Protein AF-A0A948VUK2-F1 (afdb_monomer)

pLDDT: mean 94.3, std 4.38, range [78.25, 98.56]

Foldseek 3Di:
DKDKFKDQPVCQVVLLVLLLVLCVVLPHPSVQWDWDWAQDPPRRMIIIMIDDDDDPVDPVRVVSVVVSNLVSLLRVVVVPTHHPQQFDSRLCSVCVVVVVVLVVVVVVCCVVPVPCPPDPRGRSD

Structure (mmCIF, N/CA/C/O backbone):
data_AF-A0A948VUK2-F1
#
_entry.id   AF-A0A948VUK2-F1
#
loop_
_atom_site.group_PDB
_atom_site.id
_atom_site.type_symbol
_atom_site.label_atom_id
_atom_site.label_alt_id
_atom_site.label_comp_id
_atom_site.label_asym_id
_atom_site.label_entity_id
_atom_site.label_seq_id
_atom_site.pdbx_PDB_ins_code
_atom_site.Cartn_x
_atom_site.Cartn_y
_atom_site.Cartn_z
_atom_site.occupancy
_atom_site.B_iso_or_equiv
_atom_site.auth_seq_id
_atom_site.auth_comp_id
_atom_site.auth_asym_id
_atom_site.auth_atom_id
_atom_site.pdbx_PDB_model_num
ATOM 1 N N . GLN A 1 1 ? 3.810 -1.980 10.566 1.00 91.31 1 GLN A N 1
ATOM 2 C CA . GLN A 1 1 ? 3.833 -2.339 9.131 1.00 91.31 1 GLN A CA 1
ATOM 3 C C . GLN A 1 1 ? 3.406 -1.118 8.343 1.00 91.31 1 GLN A C 1
ATOM 5 O O . GLN A 1 1 ? 2.345 -0.581 8.641 1.00 91.31 1 GLN A O 1
ATOM 10 N N . ASN A 1 2 ? 4.201 -0.707 7.353 1.00 94.44 2 ASN A N 1
ATOM 11 C CA . ASN A 1 2 ? 3.986 0.550 6.635 1.00 94.44 2 ASN A CA 1
ATOM 12 C C . ASN A 1 2 ? 3.709 0.271 5.157 1.00 94.44 2 ASN A C 1
ATOM 14 O O . ASN A 1 2 ? 4.433 -0.496 4.514 1.00 94.44 2 ASN A O 1
ATOM 18 N N . LEU A 1 3 ? 2.664 0.892 4.621 1.00 96.31 3 LEU A N 1
ATOM 19 C CA . LEU A 1 3 ? 2.265 0.820 3.223 1.00 96.31 3 LEU A CA 1
ATOM 20 C C . LEU A 1 3 ? 2.367 2.214 2.619 1.00 96.31 3 LEU A C 1
ATOM 22 O O . LEU A 1 3 ? 1.568 3.087 2.942 1.00 96.31 3 LEU A O 1
ATOM 26 N N . PHE A 1 4 ? 3.338 2.411 1.733 1.00 96.12 4 PHE A N 1
ATOM 27 C CA . PHE A 1 4 ? 3.591 3.707 1.122 1.00 96.12 4 PHE A CA 1
ATOM 28 C C . PHE A 1 4 ? 3.588 3.632 -0.402 1.00 96.12 4 PHE A C 1
ATOM 30 O O . PHE A 1 4 ? 3.927 2.614 -1.008 1.00 96.12 4 PHE A O 1
ATOM 37 N N . PHE A 1 5 ? 3.208 4.741 -1.019 1.00 97.50 5 PHE A N 1
ATOM 38 C CA . PHE A 1 5 ? 3.081 4.898 -2.462 1.00 97.50 5 PHE A CA 1
ATOM 39 C C . PHE A 1 5 ? 3.143 6.385 -2.820 1.00 97.50 5 PHE A C 1
ATOM 41 O O . PHE A 1 5 ? 3.093 7.259 -1.953 1.00 97.50 5 PHE A O 1
ATOM 48 N N . ILE A 1 6 ? 3.271 6.681 -4.108 1.00 97.75 6 ILE A N 1
ATOM 49 C CA . ILE A 1 6 ? 3.172 8.043 -4.627 1.00 97.75 6 ILE A CA 1
ATOM 50 C C . ILE A 1 6 ? 1.765 8.269 -5.18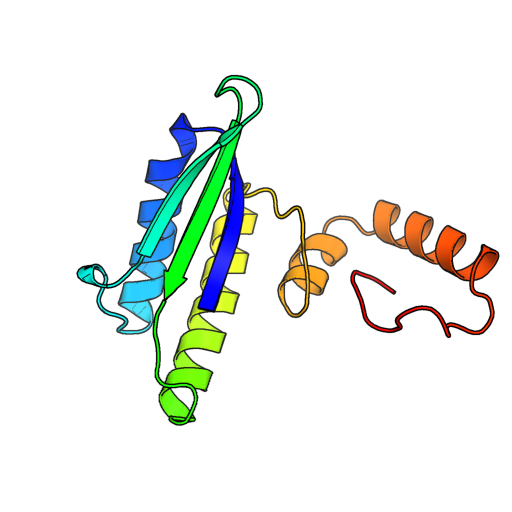0 1.00 97.75 6 ILE A C 1
ATOM 52 O O . ILE A 1 6 ? 1.165 7.385 -5.794 1.00 97.75 6 ILE A O 1
ATOM 56 N N . THR A 1 7 ? 1.238 9.469 -4.962 1.00 97.69 7 THR A N 1
ATOM 57 C CA . THR A 1 7 ? -0.034 9.930 -5.522 1.00 97.69 7 THR A CA 1
ATOM 58 C C . THR A 1 7 ? -0.044 11.452 -5.682 1.00 97.69 7 THR A C 1
ATOM 60 O O . THR A 1 7 ? 0.861 12.137 -5.216 1.00 97.69 7 THR A O 1
ATOM 63 N N . MET A 1 8 ? -1.074 11.999 -6.324 1.00 97.12 8 MET A N 1
ATOM 64 C CA . MET A 1 8 ? -1.381 13.430 -6.278 1.00 97.12 8 MET A CA 1
ATOM 65 C C . MET A 1 8 ? -2.045 13.794 -4.930 1.00 97.12 8 MET A C 1
ATOM 67 O O . MET A 1 8 ? -2.837 12.977 -4.433 1.00 97.12 8 MET A O 1
ATOM 71 N N . PRO A 1 9 ? -1.728 14.957 -4.319 1.00 96.12 9 PRO A N 1
ATOM 72 C CA . PRO A 1 9 ? -2.219 15.334 -2.987 1.00 96.12 9 PRO A CA 1
ATOM 73 C C . PRO A 1 9 ? -3.744 15.289 -2.834 1.00 96.12 9 PRO A C 1
ATOM 75 O O . PRO A 1 9 ? -4.255 14.808 -1.826 1.00 96.12 9 PRO A O 1
ATOM 78 N N . GLU A 1 10 ? -4.487 15.708 -3.855 1.00 96.62 10 GLU A N 1
ATOM 79 C CA . GLU A 1 10 ? -5.950 15.747 -3.866 1.00 96.62 10 GLU A CA 1
ATOM 80 C C . GLU A 1 10 ? -6.604 14.361 -3.769 1.00 96.62 10 GLU A C 1
ATOM 82 O O . GLU A 1 10 ? -7.760 14.245 -3.368 1.00 96.62 10 GLU A O 1
ATOM 87 N N . LYS A 1 11 ? -5.869 13.289 -4.095 1.00 97.75 11 LYS A N 1
ATOM 88 C CA . LYS A 1 11 ? -6.374 11.913 -3.996 1.00 97.75 11 LYS A CA 1
ATOM 89 C C . LYS A 1 11 ? -6.187 11.298 -2.609 1.00 97.75 11 LYS A C 1
ATOM 91 O O . LYS A 1 11 ? -6.804 10.273 -2.322 1.00 97.75 11 LYS A O 1
ATOM 96 N N . VAL A 1 12 ? -5.356 11.894 -1.748 1.00 97.75 12 VAL A N 1
ATOM 97 C CA . VAL A 1 12 ? -5.028 11.348 -0.418 1.00 97.75 12 VAL A CA 1
ATOM 98 C C . VAL A 1 12 ? -6.274 11.046 0.428 1.00 97.75 12 VAL A C 1
ATOM 100 O O . VAL A 1 12 ? -6.329 9.944 0.977 1.00 97.75 12 VAL A O 1
ATOM 103 N N . PRO A 1 13 ? -7.308 11.913 0.500 1.00 97.94 13 PRO A N 1
ATOM 104 C CA . PRO A 1 13 ? -8.515 11.603 1.271 1.00 97.94 13 PRO A CA 1
ATOM 105 C C . PRO A 1 13 ? -9.220 10.316 0.815 1.00 97.94 13 PRO A C 1
ATOM 107 O O . PRO A 1 13 ? -9.699 9.545 1.646 1.00 97.94 13 PRO A O 1
ATOM 110 N N . GLY A 1 14 ? -9.234 10.041 -0.495 1.00 98.38 14 GLY A N 1
ATOM 111 C CA . GLY A 1 14 ? -9.825 8.823 -1.057 1.00 98.38 14 GLY A CA 1
ATOM 112 C C . GLY A 1 14 ? -9.050 7.555 -0.686 1.00 98.38 14 GLY A C 1
ATOM 113 O O . GLY A 1 14 ? -9.657 6.527 -0.368 1.00 98.38 14 GLY A O 1
ATOM 114 N N . PHE A 1 15 ? -7.718 7.635 -0.660 1.00 98.44 15 PHE A N 1
ATOM 115 C CA . PHE A 1 15 ? -6.875 6.534 -0.191 1.00 98.44 15 PHE A CA 1
ATOM 116 C C . PHE A 1 15 ? -7.007 6.315 1.316 1.00 98.44 15 PHE A C 1
ATOM 118 O O . PHE A 1 15 ? -7.097 5.170 1.751 1.00 98.44 15 PHE A O 1
ATOM 125 N N . HIS A 1 16 ? -7.080 7.392 2.106 1.00 98.19 16 HIS A N 1
ATOM 126 C CA . HIS A 1 16 ? -7.286 7.304 3.550 1.00 98.19 16 HIS A CA 1
ATOM 127 C C . HIS A 1 16 ? -8.609 6.605 3.874 1.00 98.19 16 HIS A C 1
ATOM 129 O O . HIS A 1 16 ? -8.614 5.652 4.645 1.00 98.19 16 HIS A O 1
ATOM 135 N N . ALA A 1 17 ? -9.713 7.004 3.232 1.00 98.31 17 ALA A N 1
ATOM 136 C CA . ALA A 1 17 ? -11.011 6.353 3.414 1.00 98.31 17 ALA A CA 1
ATOM 137 C C . ALA A 1 17 ? -10.972 4.855 3.062 1.00 98.31 17 ALA A C 1
ATOM 139 O O . ALA A 1 17 ? -11.505 4.026 3.795 1.00 98.31 17 ALA A O 1
ATOM 140 N N . THR A 1 18 ? -10.299 4.496 1.967 1.00 98.56 18 THR A N 1
ATOM 141 C CA . THR A 1 18 ? -10.144 3.091 1.558 1.00 98.56 18 THR A CA 1
ATOM 142 C C . THR A 1 18 ? -9.320 2.304 2.578 1.00 98.56 18 THR A C 1
ATOM 144 O O . THR A 1 18 ? -9.698 1.201 2.968 1.00 98.56 18 THR A O 1
ATOM 147 N N . PHE A 1 19 ? -8.205 2.867 3.050 1.00 98.38 19 PHE A N 1
ATOM 148 C CA . PHE A 1 19 ? -7.344 2.201 4.022 1.00 98.38 19 PHE A CA 1
ATOM 149 C C . PHE A 1 19 ? -8.055 2.000 5.364 1.00 98.38 19 PHE A C 1
ATOM 151 O O . PHE A 1 19 ? -7.990 0.910 5.927 1.00 98.38 19 PHE A O 1
ATOM 158 N N . THR A 1 20 ? -8.771 3.009 5.866 1.00 97.88 20 THR A N 1
ATOM 159 C CA . THR A 1 20 ? -9.489 2.909 7.144 1.00 97.88 20 THR A CA 1
ATOM 160 C C . THR A 1 20 ? -10.671 1.945 7.080 1.00 97.88 20 THR A C 1
ATOM 162 O O . THR A 1 20 ? -10.911 1.232 8.052 1.00 97.88 20 THR A O 1
ATOM 165 N N . GLN A 1 21 ? -11.358 1.833 5.938 1.00 98.25 21 GLN A N 1
ATOM 166 C CA . GLN A 1 21 ? -12.367 0.789 5.715 1.00 98.25 21 GLN A CA 1
ATOM 167 C C . GLN A 1 21 ? -11.764 -0.616 5.804 1.00 98.25 21 GLN A C 1
ATOM 169 O O . GLN A 1 21 ? -12.316 -1.485 6.482 1.00 98.25 21 GLN A O 1
ATOM 174 N N . VAL A 1 22 ? -10.610 -0.838 5.165 1.00 98.38 22 VAL A N 1
ATOM 175 C CA . VAL A 1 22 ? -9.896 -2.117 5.276 1.00 98.38 22 VAL A CA 1
ATOM 176 C C . VAL A 1 22 ? -9.445 -2.342 6.720 1.00 98.38 22 VAL A C 1
ATOM 178 O O . VAL A 1 22 ? -9.690 -3.411 7.267 1.00 98.38 22 VAL A O 1
ATOM 181 N N . ALA A 1 23 ? -8.870 -1.342 7.389 1.00 97.88 23 ALA A N 1
ATOM 182 C CA . ALA A 1 23 ? -8.468 -1.454 8.790 1.00 97.88 23 ALA A CA 1
ATOM 183 C C . ALA A 1 23 ? -9.640 -1.866 9.701 1.00 97.88 23 ALA A C 1
ATOM 185 O O . ALA A 1 23 ? -9.518 -2.829 10.461 1.00 97.88 23 ALA A O 1
ATOM 186 N N . ALA A 1 24 ? -10.800 -1.221 9.550 1.00 97.62 24 ALA A N 1
ATOM 187 C CA . ALA A 1 24 ? -12.011 -1.540 10.301 1.00 97.62 24 ALA A CA 1
ATOM 188 C C . ALA A 1 24 ? -12.516 -2.967 10.029 1.00 97.62 24 ALA A C 1
ATOM 190 O O . ALA A 1 24 ? -12.883 -3.670 10.969 1.00 97.62 24 ALA A O 1
ATOM 191 N N . LYS A 1 25 ? -12.473 -3.438 8.773 1.00 98.00 25 LYS A N 1
ATOM 192 C CA . LYS A 1 25 ? -12.842 -4.818 8.400 1.00 98.00 25 LYS A CA 1
ATOM 193 C C . LYS A 1 25 ? -12.000 -5.861 9.134 1.00 98.00 25 LYS A C 1
ATOM 195 O O . LYS A 1 25 ? -12.511 -6.908 9.521 1.00 98.00 25 LYS A O 1
ATOM 200 N N . TYR A 1 26 ? -10.718 -5.576 9.333 1.00 97.38 26 TYR A N 1
ATOM 201 C CA . TYR A 1 26 ? -9.834 -6.442 10.105 1.00 97.38 26 TYR A CA 1
ATOM 202 C C . TYR A 1 26 ? -9.933 -6.181 11.610 1.00 97.38 26 TYR A C 1
ATOM 204 O O . TYR A 1 26 ? -9.232 -6.839 12.361 1.00 97.38 26 TYR A O 1
ATOM 212 N N . GLY A 1 27 ? -10.769 -5.259 12.092 1.00 96.25 27 GLY A N 1
ATOM 213 C CA . GLY A 1 27 ? -10.849 -4.910 13.511 1.00 96.25 27 GLY A CA 1
ATOM 214 C C . GLY A 1 27 ? -9.561 -4.266 14.031 1.00 96.25 27 GLY A C 1
ATOM 215 O O . GLY A 1 27 ? -9.151 -4.544 15.158 1.00 96.25 27 GLY A O 1
ATOM 216 N N . TYR A 1 28 ? -8.861 -3.502 13.189 1.00 97.06 28 TYR A N 1
ATOM 217 C CA . TYR A 1 28 ? -7.784 -2.610 13.611 1.00 97.06 28 TYR A CA 1
ATOM 218 C C . TYR A 1 28 ? -8.385 -1.238 13.96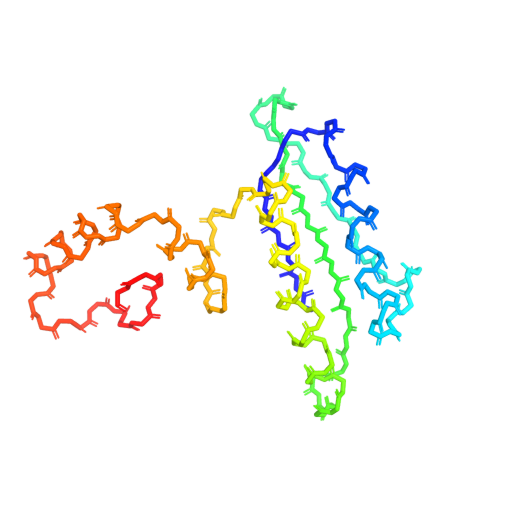4 1.00 97.06 28 TYR A C 1
ATOM 220 O O . TYR A 1 28 ? -9.174 -0.719 13.164 1.00 97.06 28 TYR A O 1
ATOM 228 N N . PRO A 1 29 ? -8.064 -0.641 15.127 1.00 96.38 29 PRO A N 1
ATOM 229 C CA . PRO A 1 29 ? -8.623 0.648 15.520 1.00 96.38 29 PRO A CA 1
ATOM 230 C C . PRO A 1 29 ? -8.261 1.740 14.510 1.00 96.38 29 PRO A C 1
ATOM 232 O O . PRO A 1 29 ? -7.094 2.063 14.308 1.00 96.38 29 PRO A O 1
ATOM 235 N N . VAL A 1 30 ? -9.268 2.349 13.879 1.00 95.56 30 VAL A N 1
ATOM 236 C CA . VAL A 1 30 ? -9.047 3.393 12.860 1.00 95.56 30 VAL A CA 1
ATOM 237 C C . VAL A 1 30 ? -8.293 4.598 13.435 1.00 95.56 30 VAL A C 1
ATOM 239 O O . VAL A 1 30 ? -7.486 5.197 12.734 1.00 95.56 30 VAL A O 1
ATOM 242 N N . ALA A 1 31 ? -8.507 4.914 14.715 1.00 95.94 31 ALA A N 1
ATOM 243 C CA . ALA A 1 31 ? -7.811 5.994 15.415 1.00 95.94 31 ALA A CA 1
ATOM 244 C C . ALA A 1 31 ? -6.299 5.745 15.597 1.00 95.94 31 ALA A C 1
ATOM 246 O O . ALA A 1 31 ? -5.557 6.694 15.827 1.00 95.94 31 ALA A O 1
ATOM 247 N N . GLU A 1 32 ? -5.843 4.495 15.480 1.00 96.06 32 GLU A N 1
ATOM 248 C CA . GLU A 1 32 ? -4.426 4.122 15.584 1.00 96.06 32 GLU A CA 1
ATOM 249 C C . GLU A 1 32 ? -3.731 4.027 14.221 1.00 96.06 32 GLU A C 1
ATOM 251 O O . GLU A 1 32 ? -2.521 3.803 14.150 1.00 96.06 32 GLU A O 1
ATOM 256 N N . VAL A 1 33 ? -4.470 4.200 13.119 1.00 97.31 33 VAL A N 1
ATOM 257 C CA . VAL A 1 33 ? -3.875 4.229 11.783 1.00 97.31 33 VAL A CA 1
ATOM 258 C C . VAL A 1 33 ? -2.997 5.471 11.660 1.00 97.31 33 VAL A C 1
ATOM 260 O O . VAL A 1 33 ? -3.483 6.600 11.606 1.00 97.31 33 VAL A O 1
ATOM 263 N N . GLY A 1 34 ? -1.687 5.256 11.559 1.00 97.19 34 GLY A N 1
ATOM 264 C CA . GLY A 1 34 ? -0.748 6.314 11.217 1.00 97.19 34 GLY A CA 1
ATOM 265 C C . GLY A 1 34 ? -0.953 6.749 9.769 1.00 97.19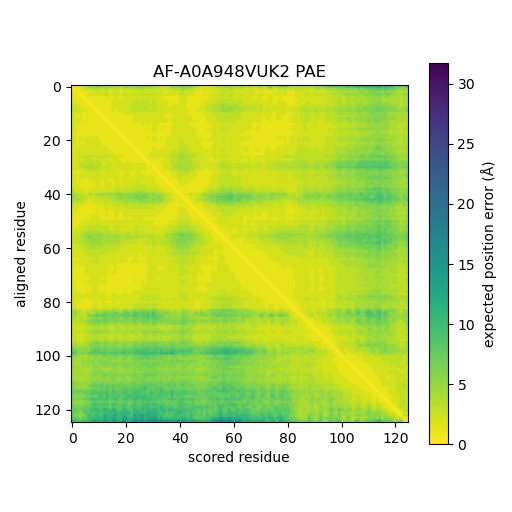 34 GLY A C 1
ATOM 266 O O . GLY A 1 34 ? -1.089 5.907 8.882 1.00 97.19 34 GLY A O 1
ATOM 267 N N . CYS A 1 35 ? -0.946 8.057 9.523 1.00 97.00 35 CYS A N 1
ATOM 268 C CA . CYS A 1 35 ? -1.006 8.640 8.187 1.00 97.00 35 CYS A CA 1
ATOM 269 C C . CYS A 1 35 ? 0.105 9.680 8.047 1.00 97.00 35 CYS A C 1
ATOM 271 O O . CYS A 1 35 ? 0.177 10.631 8.825 1.00 97.00 35 CYS A O 1
ATOM 273 N N . TYR A 1 36 ? 0.966 9.499 7.052 1.00 97.56 36 TYR A N 1
ATOM 274 C CA . TYR A 1 36 ? 2.030 10.433 6.717 1.00 97.56 36 TYR A CA 1
ATOM 275 C C . TYR A 1 36 ? 1.921 10.852 5.252 1.00 97.56 36 TYR A C 1
ATOM 277 O O . TYR A 1 36 ? 1.761 10.022 4.355 1.00 97.56 36 TYR A O 1
ATOM 285 N N . VAL A 1 37 ? 1.999 12.160 5.009 1.00 97.62 37 VAL A N 1
ATOM 286 C CA . VAL A 1 37 ? 1.901 12.755 3.674 1.00 97.62 37 VAL A CA 1
ATOM 287 C C . VAL A 1 37 ? 3.056 13.724 3.495 1.00 97.62 37 VAL A C 1
ATOM 289 O O . VAL A 1 37 ? 3.132 14.749 4.168 1.00 97.62 37 VAL A O 1
ATOM 292 N N . GLN A 1 38 ? 3.948 13.406 2.564 1.00 97.50 38 GLN A N 1
ATOM 293 C CA . GLN A 1 38 ? 5.104 14.228 2.237 1.00 97.50 38 GLN A CA 1
ATOM 294 C C . GLN A 1 38 ? 4.972 14.762 0.811 1.00 97.50 38 GLN A C 1
ATOM 296 O O . GLN A 1 38 ? 5.072 13.979 -0.137 1.00 97.50 38 GLN A O 1
ATOM 301 N N . PRO A 1 39 ? 4.769 16.075 0.619 1.00 97.12 39 PRO A N 1
ATOM 302 C CA . PRO A 1 39 ? 4.830 16.682 -0.702 1.00 97.12 39 PRO A CA 1
ATOM 303 C C . PRO A 1 39 ? 6.202 16.462 -1.351 1.00 97.12 39 PRO A C 1
ATOM 305 O O . PRO A 1 39 ? 7.240 16.615 -0.709 1.00 97.12 39 PRO A O 1
ATOM 308 N N . ILE A 1 40 ? 6.201 16.130 -2.638 1.00 96.44 40 ILE A N 1
ATOM 309 C CA . ILE A 1 40 ? 7.393 15.996 -3.485 1.00 96.44 40 ILE A CA 1
ATOM 310 C C . ILE A 1 40 ? 7.163 16.772 -4.786 1.00 96.44 40 ILE A C 1
ATOM 312 O O . ILE A 1 40 ? 6.040 17.191 -5.067 1.00 96.44 40 ILE A O 1
ATOM 316 N N . GLU A 1 41 ? 8.208 16.988 -5.587 1.00 92.88 41 GLU A N 1
ATOM 317 C CA . GLU A 1 41 ? 8.075 17.612 -6.917 1.00 92.88 41 GLU A CA 1
ATOM 318 C C . GLU A 1 41 ? 7.281 18.933 -6.898 1.00 92.88 41 GLU A C 1
ATOM 320 O O . GLU A 1 41 ? 6.340 19.129 -7.671 1.00 92.88 41 GLU A O 1
ATOM 325 N N . ARG A 1 42 ? 7.618 19.837 -5.964 1.00 94.69 42 ARG A N 1
ATOM 326 C CA . ARG A 1 42 ? 6.903 21.115 -5.755 1.00 94.69 42 ARG A CA 1
ATOM 327 C C . ARG A 1 42 ? 5.393 20.919 -5.528 1.00 94.69 42 ARG A C 1
ATOM 329 O O . ARG A 1 42 ? 4.580 21.652 -6.078 1.00 94.69 42 ARG A O 1
ATOM 336 N N . ALA A 1 43 ? 5.040 19.902 -4.740 1.00 92.69 43 ALA A N 1
ATOM 337 C CA . ALA A 1 43 ? 3.672 19.507 -4.400 1.00 92.69 43 ALA A CA 1
ATOM 338 C C . ALA A 1 43 ? 2.798 19.044 -5.583 1.00 92.69 43 ALA A C 1
ATOM 340 O O . ALA A 1 43 ? 1.589 18.902 -5.428 1.00 92.69 43 ALA A O 1
ATOM 341 N N . ARG A 1 44 ? 3.387 18.728 -6.746 1.00 95.88 44 ARG A N 1
ATOM 342 C CA . ARG A 1 44 ? 2.660 18.055 -7.843 1.00 95.88 44 ARG A CA 1
ATOM 343 C C . ARG A 1 44 ? 2.331 16.599 -7.517 1.00 95.88 44 ARG A C 1
ATOM 345 O O . ARG A 1 44 ? 1.409 16.025 -8.088 1.00 95.88 44 ARG A O 1
ATOM 352 N N . ALA A 1 45 ? 3.106 16.000 -6.622 1.00 97.19 45 ALA A N 1
ATOM 353 C CA . ALA A 1 45 ? 2.876 14.672 -6.090 1.00 97.19 45 ALA A CA 1
ATOM 354 C C . ALA A 1 45 ? 3.185 14.663 -4.589 1.00 97.19 45 ALA A C 1
ATOM 356 O O . ALA A 1 45 ? 3.751 15.605 -4.032 1.00 97.19 45 ALA A O 1
ATOM 357 N N . CYS A 1 46 ? 2.822 13.579 -3.924 1.00 97.31 46 CYS A N 1
ATOM 358 C CA . CYS A 1 46 ? 3.178 13.315 -2.545 1.00 97.31 46 CYS A CA 1
ATOM 359 C C . CYS A 1 46 ? 3.502 11.834 -2.364 1.00 97.31 46 CYS A C 1
ATOM 361 O O . CYS A 1 46 ? 2.943 10.967 -3.042 1.00 97.31 46 CYS A O 1
ATOM 363 N N . ARG A 1 47 ? 4.405 11.551 -1.429 1.00 97.56 47 ARG A N 1
ATOM 364 C CA . ARG A 1 47 ? 4.525 10.230 -0.826 1.00 97.56 47 ARG A CA 1
ATOM 365 C C . ARG A 1 47 ? 3.463 10.136 0.263 1.00 97.56 47 ARG A C 1
ATOM 367 O O . ARG A 1 47 ? 3.482 10.924 1.205 1.00 97.56 47 ARG A O 1
ATOM 374 N N . CYS A 1 48 ? 2.539 9.200 0.108 1.00 97.75 48 CYS A N 1
ATOM 375 C CA . CYS A 1 48 ? 1.526 8.876 1.101 1.00 97.75 48 CYS A CA 1
ATOM 376 C C . CYS A 1 48 ? 1.902 7.547 1.755 1.00 97.75 48 CYS A C 1
ATOM 378 O O . CYS A 1 48 ? 2.295 6.608 1.060 1.00 97.75 48 CYS A O 1
ATOM 380 N N . GLU A 1 49 ? 1.818 7.481 3.077 1.00 97.69 49 GLU A N 1
ATOM 381 C CA . GLU A 1 49 ? 2.141 6.305 3.873 1.00 97.69 49 GLU A CA 1
ATOM 382 C C . GLU A 1 49 ? 1.075 6.082 4.943 1.00 97.69 49 GLU A C 1
ATOM 384 O O . GLU A 1 49 ? 0.726 7.001 5.684 1.00 97.69 49 GLU A O 1
ATOM 389 N N . PHE A 1 50 ? 0.586 4.845 5.025 1.00 98.12 50 PHE A N 1
ATOM 390 C CA . PHE A 1 50 ? -0.272 4.378 6.105 1.00 98.12 50 PHE A CA 1
ATOM 391 C C . PHE A 1 50 ? 0.451 3.330 6.941 1.00 98.12 50 PHE A C 1
ATOM 393 O O . PHE A 1 50 ? 1.082 2.419 6.395 1.00 98.12 50 PHE A O 1
ATOM 400 N N . SER A 1 51 ? 0.318 3.434 8.258 1.00 97.31 51 SER A N 1
ATOM 401 C CA . SER A 1 51 ? 1.043 2.595 9.209 1.00 97.31 51 SER A CA 1
ATOM 402 C C . SER A 1 51 ? 0.088 1.945 10.201 1.00 97.31 51 SER A C 1
ATOM 404 O O . SER A 1 51 ? -0.727 2.621 10.821 1.00 97.31 51 SER A O 1
ATOM 406 N N . CYS A 1 52 ? 0.219 0.628 10.367 1.00 97.19 52 CYS A N 1
ATOM 407 C CA . CYS A 1 52 ? -0.434 -0.132 11.434 1.00 97.19 52 CYS A CA 1
ATOM 408 C C . CYS A 1 52 ? 0.634 -0.675 12.387 1.00 97.19 52 CYS A C 1
ATOM 410 O O . CYS A 1 52 ? 1.530 -1.417 11.961 1.00 97.19 52 CYS A O 1
ATOM 412 N N . TYR A 1 53 ? 0.543 -0.311 13.659 1.00 94.81 53 TYR A N 1
ATOM 413 C CA . TYR A 1 53 ? 1.393 -0.819 14.734 1.00 94.81 53 TYR A CA 1
ATOM 414 C C . TYR A 1 53 ? 0.851 -2.156 15.245 1.00 94.81 53 TYR A C 1
ATOM 416 O O . TYR A 1 53 ? -0.353 -2.387 15.204 1.00 94.81 53 TYR A O 1
ATOM 424 N N . TYR A 1 54 ? 1.744 -3.050 15.658 1.00 95.31 54 TYR A N 1
ATOM 425 C CA . TYR A 1 54 ? 1.406 -4.352 16.236 1.00 95.31 54 TYR A CA 1
ATOM 426 C C . TYR A 1 54 ? 2.609 -4.906 16.990 1.00 95.31 54 TYR A C 1
ATOM 428 O O . TYR A 1 54 ? 3.744 -4.506 16.701 1.00 95.31 54 TYR A O 1
ATOM 436 N N . ASP A 1 55 ? 2.369 -5.836 17.910 1.00 95.44 55 ASP A N 1
ATOM 437 C CA . ASP A 1 55 ? 3.447 -6.558 18.576 1.00 95.44 55 ASP A CA 1
ATOM 438 C C . ASP A 1 55 ? 4.024 -7.632 17.630 1.00 95.44 55 ASP A C 1
ATOM 440 O O . ASP A 1 55 ? 3.319 -8.570 17.245 1.00 95.44 55 ASP A O 1
ATOM 444 N N . PRO A 1 56 ? 5.304 -7.546 17.218 1.00 93.44 56 PRO A N 1
ATOM 445 C CA . PRO A 1 56 ? 5.908 -8.563 16.365 1.00 93.44 56 PRO A CA 1
ATOM 446 C C . PRO A 1 56 ? 6.065 -9.934 17.042 1.00 93.44 56 PRO A C 1
ATOM 448 O O . PRO A 1 56 ? 6.248 -10.920 16.320 1.00 93.44 56 PRO A O 1
ATOM 451 N N . ALA A 1 57 ? 6.022 -10.005 18.378 1.00 96.81 57 ALA A N 1
ATOM 452 C CA . ALA A 1 57 ? 6.048 -11.255 19.134 1.00 96.81 57 ALA A CA 1
ATOM 453 C C . ALA A 1 57 ? 4.678 -11.956 19.154 1.00 96.81 57 ALA A C 1
ATOM 455 O O . ALA A 1 57 ? 4.624 -13.183 19.284 1.00 96.81 57 ALA A O 1
ATOM 456 N N . ASP A 1 58 ? 3.583 -11.216 18.950 1.00 97.12 58 ASP A N 1
ATOM 457 C CA . ASP A 1 58 ? 2.247 -11.785 18.812 1.00 97.12 58 ASP A CA 1
ATOM 458 C C . ASP A 1 58 ? 2.021 -12.290 17.376 1.00 97.12 58 ASP A C 1
ATOM 460 O O . ASP A 1 58 ? 1.826 -11.550 16.403 1.00 97.12 58 ASP A O 1
ATOM 464 N N . MET A 1 59 ? 2.027 -13.615 17.235 1.00 95.88 59 MET A N 1
ATOM 465 C CA . MET A 1 59 ? 1.839 -14.282 15.949 1.00 95.88 59 MET A CA 1
ATOM 466 C C . MET A 1 59 ? 0.439 -14.073 15.355 1.00 95.88 59 MET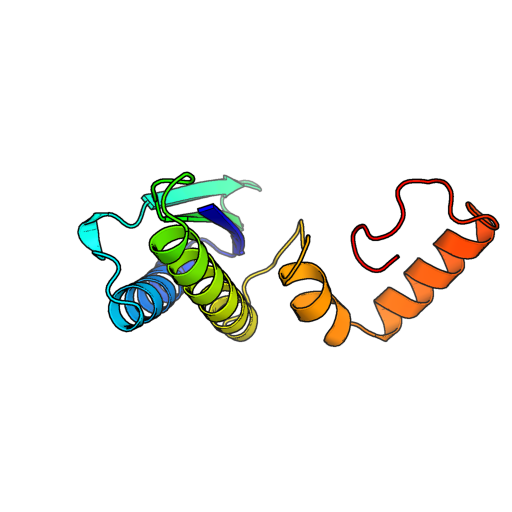 A C 1
ATOM 468 O O . MET A 1 59 ? 0.298 -14.056 14.125 1.00 95.88 59 MET A O 1
ATOM 472 N N . ALA A 1 60 ? -0.592 -13.922 16.190 1.00 96.00 60 ALA A N 1
ATOM 473 C CA . ALA A 1 60 ? -1.955 -13.676 15.742 1.00 96.00 60 ALA A CA 1
ATOM 474 C C . ALA A 1 60 ? -2.094 -12.246 15.207 1.00 96.00 60 ALA A C 1
ATOM 476 O O . ALA A 1 60 ? -2.604 -12.064 14.093 1.00 96.00 60 ALA A O 1
ATOM 477 N N . GLU A 1 61 ? -1.565 -11.249 15.924 1.00 95.31 61 GLU A N 1
ATOM 478 C CA . GLU A 1 61 ? -1.528 -9.865 15.440 1.00 95.31 61 GLU A CA 1
ATOM 479 C C . GLU A 1 61 ? -0.717 -9.740 14.154 1.00 95.31 61 GLU A C 1
ATOM 481 O O . GLU A 1 61 ? -1.193 -9.174 13.167 1.00 95.31 61 GLU A O 1
ATOM 486 N N . ARG A 1 62 ? 0.475 -10.343 14.104 1.00 95.75 62 ARG A N 1
ATOM 487 C CA . ARG A 1 62 ? 1.319 -10.322 12.907 1.00 95.75 62 ARG A CA 1
ATOM 488 C C . ARG A 1 62 ? 0.596 -10.882 11.682 1.00 95.75 62 ARG A C 1
ATOM 490 O O . ARG A 1 62 ? 0.680 -10.302 10.597 1.00 95.75 62 ARG A O 1
ATOM 497 N N . LYS A 1 63 ? -0.122 -12.001 11.831 1.00 95.88 63 LYS A N 1
ATOM 498 C CA . LYS A 1 63 ? -0.905 -12.600 10.738 1.00 95.88 63 LYS A CA 1
ATOM 499 C C . LYS A 1 63 ? -2.060 -11.689 10.313 1.00 95.88 63 LYS A C 1
ATOM 501 O O . LYS A 1 63 ? -2.268 -11.496 9.115 1.00 95.88 63 LYS A O 1
ATOM 506 N N . LYS A 1 64 ? -2.778 -11.109 11.279 1.00 96.69 64 LYS A N 1
ATOM 507 C CA . LYS A 1 64 ? -3.882 -10.163 11.059 1.00 96.69 64 LYS A CA 1
ATOM 508 C C . LYS A 1 64 ? -3.413 -8.922 10.294 1.00 96.69 64 LYS A C 1
ATOM 510 O O . LYS A 1 64 ? -3.997 -8.592 9.264 1.00 96.69 64 LYS A O 1
ATOM 515 N N . ILE A 1 65 ? -2.325 -8.285 10.733 1.00 97.12 65 ILE A N 1
ATOM 516 C CA . ILE A 1 65 ? -1.748 -7.112 10.062 1.00 97.12 65 ILE A CA 1
ATOM 517 C C . ILE A 1 65 ? -1.178 -7.466 8.690 1.00 97.12 65 ILE A C 1
ATOM 519 O O . ILE A 1 65 ? -1.325 -6.683 7.756 1.00 97.12 65 ILE A O 1
ATOM 523 N N . GLY A 1 66 ? -0.581 -8.648 8.522 1.00 96.31 66 GLY A N 1
ATOM 524 C CA . GLY A 1 66 ? -0.139 -9.123 7.209 1.00 96.31 66 GLY A CA 1
ATOM 525 C C . GLY A 1 66 ? -1.290 -9.249 6.202 1.00 96.31 66 GLY A C 1
ATOM 526 O O . GLY A 1 66 ? -1.154 -8.829 5.052 1.00 96.31 66 GLY A O 1
ATOM 527 N N . ALA A 1 67 ? -2.440 -9.774 6.637 1.00 97.00 67 ALA A N 1
ATOM 528 C CA . ALA A 1 67 ? -3.635 -9.880 5.801 1.00 97.00 67 ALA A CA 1
ATOM 529 C C . ALA A 1 67 ? -4.254 -8.504 5.491 1.00 97.00 67 ALA A C 1
ATOM 531 O O . ALA A 1 67 ? -4.526 -8.214 4.323 1.00 97.00 67 ALA A O 1
ATOM 532 N N . LEU A 1 68 ? -4.376 -7.632 6.502 1.00 97.81 68 LEU A N 1
ATOM 533 C CA . LEU A 1 68 ? -4.794 -6.233 6.338 1.00 97.81 68 LEU A CA 1
ATOM 534 C C . LEU A 1 68 ? -3.908 -5.529 5.306 1.00 97.81 68 LEU A C 1
ATOM 536 O O . LEU A 1 68 ? -4.416 -4.948 4.351 1.00 97.81 68 LEU A O 1
ATOM 540 N N . TYR A 1 69 ? -2.585 -5.634 5.454 1.00 97.25 69 TYR A N 1
ATOM 541 C CA . TYR A 1 69 ? -1.610 -5.031 4.549 1.00 97.25 69 TYR A CA 1
ATOM 542 C C . TYR A 1 69 ? -1.806 -5.491 3.102 1.00 97.25 69 TYR A C 1
ATOM 544 O O . TYR A 1 69 ? -1.830 -4.663 2.193 1.00 97.25 69 TYR A O 1
ATOM 552 N N . ALA A 1 70 ? -1.974 -6.797 2.876 1.00 96.88 70 ALA A N 1
ATOM 553 C CA . ALA A 1 70 ? -2.165 -7.347 1.538 1.00 96.88 70 ALA A CA 1
ATOM 554 C C . ALA A 1 70 ? -3.491 -6.895 0.896 1.00 96.88 70 ALA A C 1
ATOM 556 O O . ALA A 1 70 ? -3.527 -6.588 -0.299 1.00 96.88 70 ALA A O 1
ATOM 557 N N . GLU A 1 71 ? -4.580 -6.831 1.666 1.00 97.88 71 GLU A N 1
ATOM 558 C CA . GLU A 1 71 ? -5.871 -6.349 1.165 1.00 97.88 71 GLU A CA 1
ATOM 559 C C . GLU A 1 71 ? -5.858 -4.838 0.898 1.00 97.88 71 GLU A C 1
ATOM 561 O O . GLU A 1 71 ? -6.324 -4.394 -0.156 1.00 97.88 71 GLU A O 1
ATOM 566 N N . ALA A 1 72 ? -5.270 -4.054 1.805 1.00 97.75 72 ALA A N 1
ATOM 567 C CA . ALA A 1 72 ? -5.108 -2.616 1.642 1.00 97.75 72 ALA A CA 1
ATOM 568 C C . ALA A 1 72 ? -4.265 -2.314 0.400 1.00 97.75 72 ALA A C 1
ATOM 570 O O . ALA A 1 72 ? -4.710 -1.581 -0.477 1.00 97.75 72 ALA A O 1
ATOM 571 N N . ALA A 1 73 ? -3.105 -2.958 0.253 1.00 97.25 73 ALA A N 1
ATOM 572 C CA . ALA A 1 73 ? -2.246 -2.819 -0.919 1.00 97.25 73 ALA A CA 1
ATOM 573 C C . ALA A 1 73 ? -2.994 -3.060 -2.236 1.00 97.25 73 ALA A C 1
ATOM 575 O O . ALA A 1 73 ? -2.913 -2.243 -3.153 1.00 97.25 73 ALA A O 1
ATOM 576 N N . ARG A 1 74 ? -3.770 -4.147 -2.318 1.00 97.19 74 ARG A N 1
ATOM 577 C CA . ARG A 1 74 ? -4.575 -4.471 -3.503 1.00 97.19 74 ARG A CA 1
ATOM 578 C C . ARG A 1 74 ? -5.640 -3.410 -3.781 1.00 97.19 74 ARG A C 1
ATOM 580 O O . ARG A 1 74 ? -5.827 -3.028 -4.935 1.00 97.19 74 ARG A O 1
ATOM 587 N N . SER A 1 75 ? -6.324 -2.943 -2.740 1.00 98.00 75 SER A N 1
ATOM 588 C CA . SER A 1 75 ? -7.397 -1.949 -2.847 1.00 98.00 75 SER A CA 1
ATOM 589 C C . SER A 1 75 ? -6.860 -0.590 -3.297 1.00 98.00 75 SER A C 1
ATOM 591 O O . SER A 1 75 ? -7.376 -0.009 -4.250 1.00 98.00 75 SER A O 1
ATOM 593 N N . LEU A 1 76 ? -5.758 -0.128 -2.698 1.00 97.75 76 LEU A N 1
ATOM 594 C CA . LEU A 1 76 ? -5.107 1.121 -3.090 1.00 97.75 76 LEU A CA 1
ATOM 595 C C . LEU A 1 76 ? -4.504 1.019 -4.501 1.00 97.75 76 LEU A C 1
ATOM 597 O O . LEU A 1 76 ? -4.638 1.954 -5.288 1.00 97.75 76 LEU A O 1
ATOM 601 N N . LEU A 1 77 ? -3.908 -0.124 -4.870 1.00 96.56 77 LEU A N 1
ATOM 602 C CA . LEU A 1 77 ? -3.422 -0.361 -6.236 1.00 96.56 77 LEU A CA 1
ATOM 603 C C . LEU A 1 77 ? -4.561 -0.248 -7.262 1.00 96.56 77 LEU A C 1
ATOM 605 O O . LEU A 1 77 ? -4.382 0.357 -8.317 1.00 96.56 77 LEU A O 1
ATOM 609 N N . ASN A 1 78 ? -5.741 -0.797 -6.955 1.00 96.50 78 ASN A N 1
ATOM 610 C CA . ASN A 1 78 ? -6.933 -0.669 -7.801 1.00 96.50 78 ASN A CA 1
ATOM 611 C C . ASN A 1 78 ? -7.438 0.776 -7.911 1.00 96.50 78 ASN A C 1
ATOM 613 O O . ASN A 1 78 ? -7.963 1.153 -8.953 1.00 96.50 78 ASN A O 1
ATOM 617 N N . GLN A 1 79 ? -7.242 1.587 -6.871 1.00 96.62 79 GLN A N 1
ATOM 618 C CA . GLN A 1 79 ? -7.573 3.014 -6.859 1.00 96.62 79 GLN A CA 1
ATOM 619 C C . GLN A 1 79 ? -6.500 3.888 -7.550 1.00 96.62 79 GLN A C 1
ATOM 621 O O . GLN A 1 79 ? -6.651 5.106 -7.664 1.00 96.62 79 GLN A O 1
ATOM 626 N N . GLY A 1 80 ? -5.422 3.280 -8.058 1.00 95.50 80 GLY A N 1
ATOM 627 C CA . GLY A 1 80 ? -4.367 3.968 -8.802 1.00 95.50 80 GLY A CA 1
ATOM 628 C C . GLY A 1 80 ? -3.202 4.464 -7.945 1.00 95.50 80 GLY A C 1
ATOM 629 O O . GLY A 1 80 ? -2.504 5.388 -8.360 1.00 95.50 80 GLY A O 1
ATOM 630 N N . ALA A 1 81 ? -2.980 3.878 -6.764 1.00 96.75 81 ALA A N 1
ATOM 631 C CA . ALA A 1 81 ? -1.765 4.109 -5.985 1.00 96.75 81 ALA A CA 1
ATOM 632 C C . ALA A 1 81 ? -0.519 3.672 -6.771 1.00 96.75 81 ALA A C 1
ATOM 634 O O . ALA A 1 81 ? -0.450 2.546 -7.272 1.00 96.75 81 ALA A O 1
ATOM 635 N N . TYR A 1 82 ? 0.488 4.545 -6.846 1.00 95.56 82 TYR A N 1
ATOM 636 C CA . TYR A 1 82 ? 1.730 4.257 -7.558 1.00 95.56 82 TYR A CA 1
ATOM 637 C C . TYR A 1 82 ? 2.810 3.735 -6.604 1.00 95.56 82 TYR A C 1
ATOM 639 O O . TYR A 1 82 ? 3.496 4.500 -5.922 1.00 95.56 82 TYR A O 1
ATOM 647 N N . PHE A 1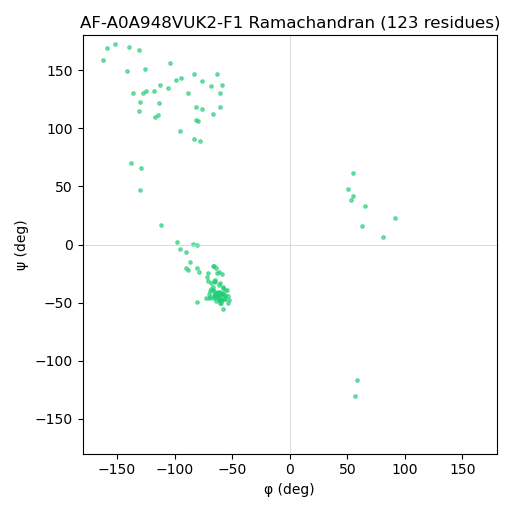 83 ? 2.972 2.413 -6.546 1.00 95.06 83 PHE A N 1
ATOM 648 C CA . PHE A 1 83 ? 3.999 1.769 -5.726 1.00 95.06 83 PHE A CA 1
ATOM 649 C C . PHE A 1 83 ? 5.365 1.819 -6.416 1.00 95.06 83 PHE A C 1
ATOM 651 O O . PHE A 1 83 ? 5.628 1.073 -7.355 1.00 95.06 83 PHE A O 1
ATOM 658 N N . THR A 1 84 ? 6.262 2.671 -5.917 1.00 89.00 84 THR A N 1
ATOM 659 C CA . THR A 1 84 ? 7.634 2.805 -6.440 1.00 89.00 84 THR A CA 1
ATOM 660 C C . THR A 1 84 ? 8.593 1.731 -5.945 1.00 89.00 84 THR A C 1
ATOM 662 O O . THR A 1 84 ? 9.635 1.509 -6.554 1.00 89.00 84 THR A O 1
ATOM 665 N N . GLN A 1 85 ? 8.264 1.068 -4.836 1.00 87.00 85 GLN A N 1
ATOM 666 C CA . GLN A 1 85 ? 9.114 0.059 -4.200 1.00 87.00 85 GLN A CA 1
ATOM 667 C C . GLN A 1 85 ? 8.312 -1.228 -3.938 1.00 87.00 85 GLN A C 1
ATOM 669 O O . GLN A 1 85 ? 8.052 -1.571 -2.782 1.00 87.00 85 GLN A O 1
ATOM 674 N N . PRO A 1 86 ? 7.861 -1.934 -4.995 1.00 86.69 86 PRO A N 1
ATOM 675 C CA . PRO A 1 86 ? 7.020 -3.112 -4.844 1.00 86.69 86 PRO A CA 1
ATOM 676 C C . PRO A 1 86 ? 7.866 -4.326 -4.435 1.00 86.69 86 PRO A C 1
ATOM 678 O O . PRO A 1 86 ? 8.370 -5.070 -5.275 1.00 86.69 86 PRO A O 1
ATOM 681 N N . TYR A 1 87 ? 8.0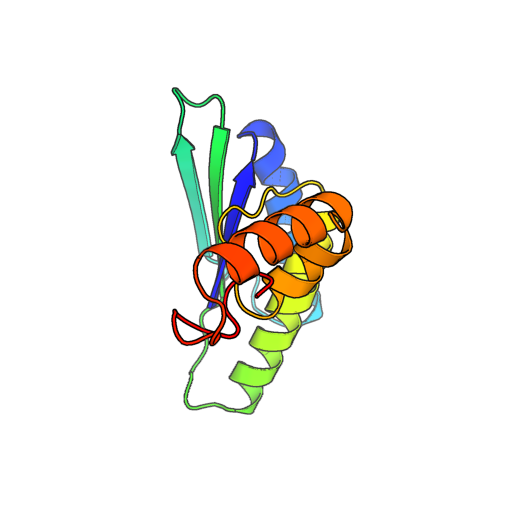45 -4.509 -3.127 1.00 84.75 87 TYR A N 1
ATOM 682 C CA . TYR A 1 87 ? 8.724 -5.663 -2.534 1.00 84.75 87 TYR A CA 1
ATOM 683 C C . TYR A 1 87 ? 7.736 -6.651 -1.908 1.00 84.75 87 TYR A C 1
ATOM 685 O O . TYR A 1 87 ? 6.634 -6.281 -1.500 1.00 84.75 87 TYR A O 1
ATOM 693 N N . GLY A 1 88 ? 8.155 -7.914 -1.788 1.00 86.69 88 GLY A N 1
ATOM 694 C CA . GLY A 1 88 ? 7.333 -8.968 -1.193 1.00 86.69 88 GLY A CA 1
ATOM 695 C C . GLY A 1 88 ? 5.994 -9.093 -1.917 1.00 86.69 88 GLY A C 1
ATOM 696 O O . GLY A 1 88 ? 5.956 -9.103 -3.143 1.00 86.69 88 GLY A O 1
ATOM 697 N N . VAL A 1 89 ? 4.892 -9.100 -1.166 1.00 87.94 89 VAL A N 1
ATOM 698 C CA . VAL A 1 89 ? 3.534 -9.234 -1.727 1.00 87.94 89 VAL A CA 1
ATOM 699 C C . VAL A 1 89 ? 3.165 -8.137 -2.735 1.00 87.94 89 VAL A C 1
ATOM 701 O O . VAL A 1 89 ? 2.332 -8.372 -3.605 1.00 87.94 89 VAL A O 1
ATOM 704 N N . LEU A 1 90 ? 3.784 -6.950 -2.656 1.00 91.81 90 LEU A N 1
ATOM 705 C CA . LEU A 1 90 ? 3.546 -5.872 -3.620 1.00 91.81 90 LEU A CA 1
ATOM 706 C C . LEU A 1 90 ? 4.146 -6.178 -4.992 1.00 91.81 90 LEU A C 1
ATOM 708 O O . LEU A 1 90 ? 3.597 -5.733 -5.999 1.00 91.81 90 LEU A O 1
ATOM 712 N N . ALA A 1 91 ? 5.259 -6.917 -5.036 1.00 90.69 91 ALA A N 1
ATOM 713 C CA . ALA A 1 91 ? 5.942 -7.253 -6.278 1.00 90.69 91 ALA A CA 1
ATOM 714 C C . ALA A 1 91 ? 4.989 -7.987 -7.222 1.00 90.69 91 ALA A C 1
ATOM 716 O O . ALA A 1 91 ? 4.715 -7.503 -8.318 1.00 90.69 91 ALA A O 1
ATOM 717 N N . ASP A 1 92 ? 4.395 -9.084 -6.756 1.00 88.62 92 ASP A N 1
ATOM 718 C CA . ASP A 1 92 ? 3.459 -9.873 -7.555 1.00 88.62 92 ASP A CA 1
ATOM 719 C C . ASP A 1 92 ? 2.234 -9.050 -7.975 1.00 88.62 92 ASP A C 1
ATOM 721 O O . ASP A 1 92 ? 1.799 -9.117 -9.127 1.00 88.62 92 ASP A O 1
ATOM 725 N N . MET A 1 93 ? 1.697 -8.216 -7.076 1.00 91.81 93 MET A N 1
ATOM 726 C CA . MET A 1 93 ? 0.530 -7.374 -7.366 1.00 91.81 93 MET A CA 1
ATOM 727 C C . MET A 1 93 ? 0.795 -6.349 -8.474 1.00 91.81 93 MET A C 1
ATOM 729 O O . MET A 1 93 ? -0.069 -6.138 -9.326 1.00 91.81 93 MET A O 1
ATOM 733 N N . VAL A 1 94 ? 1.966 -5.711 -8.462 1.00 92.25 94 VAL A N 1
ATOM 734 C CA . VAL A 1 94 ? 2.329 -4.671 -9.434 1.00 92.25 94 VAL A CA 1
ATOM 735 C C . VAL A 1 94 ? 2.798 -5.298 -10.744 1.00 92.25 94 VAL A C 1
ATOM 737 O O . VAL A 1 94 ? 2.299 -4.953 -11.815 1.00 92.25 94 VAL A O 1
ATOM 740 N N . TYR A 1 95 ? 3.721 -6.255 -10.677 1.00 90.12 95 TYR A N 1
ATOM 741 C CA . TYR A 1 95 ? 4.360 -6.827 -11.860 1.00 90.12 95 TYR A CA 1
ATOM 742 C C . TYR A 1 95 ? 3.435 -7.737 -12.672 1.00 90.12 95 TYR A C 1
ATOM 744 O O . TYR A 1 95 ? 3.565 -7.777 -13.897 1.00 90.12 95 TYR A O 1
ATOM 752 N N . SER A 1 96 ? 2.442 -8.385 -12.051 1.00 88.81 96 SER A N 1
ATOM 753 C CA . SER A 1 96 ? 1.409 -9.132 -12.793 1.00 88.81 96 SER A CA 1
ATOM 754 C C . SER A 1 96 ? 0.583 -8.250 -13.740 1.00 88.81 96 SER A C 1
ATOM 756 O O . SER A 1 96 ? 0.065 -8.752 -14.734 1.00 88.81 96 SER A O 1
ATOM 758 N N . ARG A 1 97 ? 0.505 -6.934 -13.490 1.00 89.25 97 ARG A N 1
ATOM 759 C CA . ARG A 1 97 ? -0.186 -5.957 -14.355 1.00 89.25 97 ARG A CA 1
ATOM 760 C C . ARG A 1 97 ? 0.710 -5.343 -15.431 1.00 89.25 97 ARG A C 1
ATOM 762 O O . ARG A 1 97 ? 0.219 -4.611 -16.282 1.00 89.25 97 ARG A O 1
ATOM 769 N N . ALA A 1 98 ? 2.012 -5.626 -15.401 1.00 88.44 98 ALA A N 1
ATOM 770 C CA . ALA A 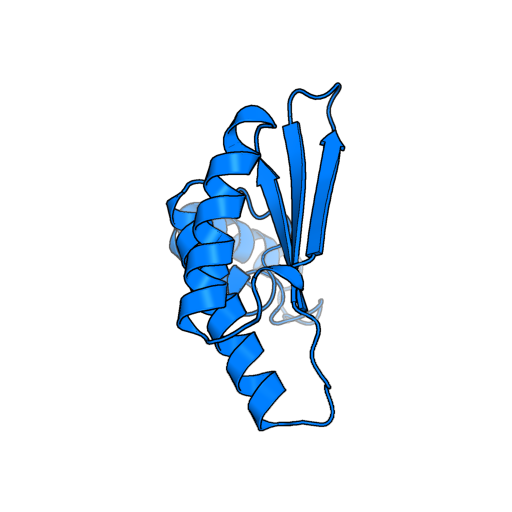1 98 ? 3.018 -5.012 -16.265 1.00 88.44 98 ALA A CA 1
ATOM 771 C C . ALA A 1 98 ? 3.905 -6.076 -16.937 1.00 88.44 98 ALA A C 1
ATOM 773 O O . ALA A 1 98 ? 5.131 -5.969 -16.961 1.00 88.44 98 ALA A O 1
ATOM 774 N N . THR A 1 99 ? 3.288 -7.123 -17.490 1.00 87.75 99 THR A N 1
ATOM 775 C CA . THR A 1 99 ? 3.983 -8.319 -18.003 1.00 87.75 99 THR A CA 1
ATOM 776 C C . THR A 1 99 ? 5.045 -8.007 -19.062 1.00 87.75 99 THR A C 1
ATOM 778 O O . THR A 1 99 ? 6.134 -8.579 -19.022 1.00 87.75 99 THR A O 1
ATOM 781 N N . GLY A 1 100 ? 4.783 -7.054 -19.964 1.00 90.38 100 GLY A N 1
ATOM 782 C CA . GLY A 1 100 ? 5.762 -6.607 -20.962 1.00 90.38 100 GLY A CA 1
ATOM 783 C C . GLY A 1 100 ? 7.002 -5.957 -20.336 1.00 90.38 100 GLY A C 1
ATOM 784 O O . GLY A 1 100 ? 8.131 -6.267 -20.720 1.00 90.38 100 GLY A O 1
ATOM 785 N N . TYR A 1 101 ? 6.807 -5.120 -19.313 1.00 89.00 101 TYR A N 1
ATOM 786 C CA . TYR A 1 101 ? 7.900 -4.499 -18.562 1.00 89.00 101 TYR A CA 1
ATOM 787 C C . TYR A 1 101 ? 8.724 -5.548 -17.803 1.00 89.00 101 TYR A C 1
ATOM 789 O O . TYR A 1 101 ? 9.953 -5.535 -17.863 1.00 89.00 101 TYR A O 1
ATOM 797 N N . VAL A 1 102 ? 8.060 -6.525 -17.177 1.00 90.62 102 VAL A N 1
ATOM 798 C CA . VAL A 1 102 ? 8.716 -7.658 -16.499 1.00 90.62 102 VAL A CA 1
ATOM 799 C C . VAL A 1 102 ? 9.567 -8.476 -17.467 1.00 90.62 102 VAL A C 1
ATOM 801 O O . VAL A 1 102 ? 10.694 -8.840 -17.137 1.00 90.62 102 VAL A O 1
ATOM 804 N N . ALA A 1 103 ? 9.062 -8.762 -18.669 1.00 91.00 103 ALA A N 1
ATOM 805 C CA . ALA A 1 103 ? 9.811 -9.514 -19.672 1.00 91.00 103 ALA A CA 1
ATOM 806 C C . ALA A 1 103 ? 11.091 -8.776 -20.097 1.00 91.00 103 ALA A C 1
ATOM 808 O O . ALA A 1 103 ? 12.163 -9.385 -20.160 1.00 91.00 103 ALA A O 1
ATOM 809 N N . ALA A 1 104 ? 10.997 -7.462 -20.324 1.00 93.56 104 ALA A N 1
ATOM 810 C CA . ALA A 1 104 ? 12.152 -6.626 -20.635 1.00 93.56 104 ALA A CA 1
ATOM 811 C C . ALA A 1 104 ? 13.174 -6.624 -19.486 1.00 93.56 104 ALA A C 1
ATOM 813 O O . ALA A 1 104 ? 14.357 -6.881 -19.715 1.00 93.56 104 ALA A O 1
ATOM 814 N N . LEU A 1 105 ? 12.717 -6.427 -18.246 1.00 91.50 105 LEU A N 1
ATOM 815 C CA . LEU A 1 105 ? 13.571 -6.470 -17.059 1.00 91.50 105 LEU A CA 1
ATOM 816 C C . LEU A 1 105 ? 14.278 -7.822 -16.910 1.00 91.50 105 LEU A C 1
ATOM 818 O O . LEU A 1 105 ? 15.494 -7.860 -16.727 1.00 91.50 105 LEU A O 1
ATOM 822 N N . LYS A 1 106 ? 13.557 -8.943 -17.041 1.00 91.00 106 LYS A N 1
ATOM 823 C CA . LYS A 1 106 ? 14.144 -10.292 -16.967 1.00 91.00 106 LYS A CA 1
ATOM 824 C C . LYS A 1 106 ? 15.175 -10.539 -18.068 1.00 91.00 106 LYS A C 1
ATOM 826 O O . LYS A 1 106 ? 16.171 -11.216 -17.822 1.00 91.00 106 LYS A O 1
ATOM 831 N N . LYS A 1 107 ? 14.973 -9.985 -19.268 1.00 93.44 107 LYS A N 1
ATOM 832 C CA . LYS A 1 107 ? 15.959 -10.060 -20.356 1.00 93.44 107 LYS A CA 1
ATOM 833 C C . LYS A 1 107 ? 17.246 -9.327 -19.980 1.00 93.44 107 LYS A C 1
ATOM 835 O O . LYS A 1 107 ? 18.319 -9.907 -20.102 1.00 93.44 107 LYS A O 1
ATOM 840 N N . VAL A 1 108 ? 17.137 -8.099 -19.473 1.00 94.44 108 VAL A N 1
ATOM 841 C CA . VAL A 1 108 ? 18.290 -7.318 -18.994 1.00 94.44 108 VAL A CA 1
ATOM 842 C C . VAL A 1 108 ? 19.004 -8.056 -17.858 1.00 94.44 108 VAL A C 1
ATOM 844 O O . VAL A 1 108 ? 20.216 -8.243 -17.915 1.00 94.44 108 VAL A O 1
ATOM 847 N N . LYS A 1 109 ? 18.259 -8.572 -16.875 1.00 92.50 109 LYS A N 1
ATOM 848 C CA . LYS A 1 109 ? 18.807 -9.352 -15.758 1.00 92.50 109 LYS A CA 1
ATOM 849 C C . LYS A 1 109 ? 19.616 -10.559 -16.227 1.00 92.50 109 LYS A C 1
ATOM 851 O O . LYS A 1 109 ? 20.711 -10.760 -15.730 1.00 92.50 109 LYS A O 1
ATOM 856 N N . LYS A 1 110 ? 19.128 -11.319 -17.211 1.00 93.44 110 LYS A N 1
ATOM 857 C CA . LYS A 1 110 ? 19.864 -12.465 -17.774 1.00 93.44 110 LYS A CA 1
ATOM 858 C C . LYS A 1 110 ? 21.156 -12.071 -18.491 1.00 93.44 110 LYS A C 1
ATOM 860 O O . LYS A 1 110 ? 22.096 -12.853 -18.484 1.00 93.44 110 LYS A O 1
ATOM 865 N N . ILE A 1 111 ? 21.196 -10.891 -19.115 1.00 95.31 111 ILE A N 1
ATOM 866 C CA . ILE A 1 111 ? 22.399 -10.388 -19.797 1.00 95.31 111 ILE A CA 1
ATOM 867 C C . ILE A 1 111 ? 23.480 -10.028 -18.773 1.00 95.31 111 ILE A C 1
ATOM 869 O O . ILE A 1 111 ? 24.635 -10.397 -18.951 1.00 95.31 111 ILE A O 1
ATOM 873 N N . PHE A 1 112 ? 23.107 -9.320 -17.704 1.00 94.81 112 PHE A N 1
ATOM 874 C CA . PHE A 1 112 ? 24.061 -8.814 -16.710 1.00 94.81 112 PHE A CA 1
ATOM 875 C C . PHE A 1 112 ? 24.326 -9.772 -15.540 1.00 94.81 112 PHE A C 1
ATOM 877 O O . PHE A 1 112 ? 25.336 -9.632 -14.860 1.00 94.81 112 PHE A O 1
ATOM 884 N N . ASP A 1 113 ? 23.436 -10.731 -15.287 1.00 95.38 113 ASP A N 1
ATOM 885 C CA . ASP A 1 113 ? 23.556 -11.725 -14.219 1.00 95.38 113 ASP A CA 1
ATOM 886 C C . ASP A 1 113 ? 23.140 -13.125 -14.697 1.00 95.38 113 ASP A C 1
ATOM 888 O O . ASP A 1 113 ? 22.091 -13.648 -14.300 1.00 95.38 113 ASP A O 1
ATOM 892 N N . PRO A 1 114 ? 23.942 -13.754 -15.569 1.00 93.19 114 PRO A N 1
ATOM 893 C CA . PRO A 1 114 ? 23.611 -15.058 -16.138 1.00 93.19 114 PRO A CA 1
ATOM 894 C C . PRO A 1 114 ? 23.516 -16.171 -15.082 1.00 93.19 114 PRO A C 1
ATOM 896 O O . PRO A 1 114 ? 22.805 -17.151 -15.296 1.00 93.19 114 PRO A O 1
ATOM 899 N N . HIS A 1 115 ? 24.191 -16.018 -13.937 1.00 94.31 115 HIS A N 1
ATOM 900 C CA . HIS A 1 115 ? 24.193 -16.990 -12.838 1.00 94.31 115 HIS A CA 1
ATOM 901 C C . HIS A 1 115 ? 23.212 -16.647 -11.706 1.00 94.31 115 HIS A C 1
ATOM 903 O O . HIS A 1 115 ? 23.134 -17.387 -10.729 1.00 94.31 115 HIS A O 1
ATOM 909 N N . ASN A 1 116 ? 22.446 -15.559 -11.842 1.00 91.12 116 ASN A N 1
ATOM 910 C CA . ASN A 1 116 ? 21.454 -15.097 -10.871 1.00 91.12 116 ASN A CA 1
ATOM 911 C C . ASN A 1 116 ? 21.995 -14.917 -9.434 1.00 91.12 116 ASN A C 1
ATOM 913 O O . ASN A 1 116 ? 21.310 -15.234 -8.459 1.00 91.12 116 ASN A O 1
ATOM 917 N N . ILE A 1 117 ? 23.227 -14.423 -9.289 1.00 94.00 117 ILE A N 1
ATOM 918 C CA . ILE A 1 117 ? 23.874 -14.231 -7.979 1.00 94.00 117 ILE A CA 1
ATOM 919 C C . ILE A 1 117 ? 23.573 -12.858 -7.363 1.00 94.00 117 ILE A C 1
ATOM 921 O O . ILE A 1 117 ? 23.655 -12.679 -6.147 1.00 94.00 117 ILE A O 1
ATOM 925 N N . MET A 1 118 ? 23.202 -11.870 -8.179 1.00 90.62 118 MET A N 1
ATOM 926 C CA . MET A 1 118 ? 22.942 -10.507 -7.726 1.00 90.62 118 MET A CA 1
ATOM 927 C C . MET A 1 118 ? 21.514 -10.380 -7.183 1.00 90.62 118 MET A C 1
ATOM 929 O O . MET A 1 118 ? 20.588 -10.039 -7.921 1.00 90.62 118 MET A O 1
ATOM 933 N N . ASN A 1 119 ? 21.357 -10.609 -5.876 1.00 87.94 119 ASN A N 1
ATOM 934 C CA . ASN A 1 119 ? 20.137 -10.352 -5.094 1.00 87.94 119 ASN A CA 1
ATOM 935 C C . ASN A 1 119 ? 18.864 -11.043 -5.652 1.00 87.94 119 ASN A C 1
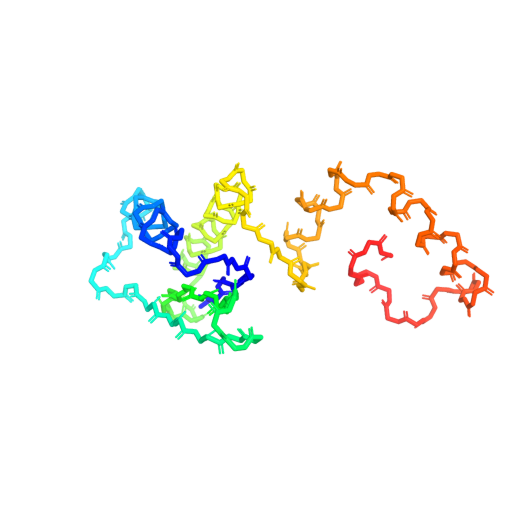ATOM 937 O O . ASN A 1 119 ? 17.912 -10.358 -6.046 1.00 87.94 119 ASN A O 1
ATOM 941 N N . PRO A 1 120 ? 18.849 -12.389 -5.719 1.00 84.75 120 PRO A N 1
ATOM 942 C CA . PRO A 1 120 ? 17.735 -13.154 -6.281 1.00 84.75 120 PRO A CA 1
ATOM 943 C C . PRO A 1 120 ? 16.437 -12.968 -5.476 1.00 84.75 120 PRO A C 1
ATOM 945 O O . PRO A 1 120 ? 16.468 -12.818 -4.253 1.00 84.75 120 PRO A O 1
ATOM 948 N N . GLY A 1 121 ? 15.281 -12.990 -6.148 1.00 79.88 121 GLY A N 1
ATOM 949 C CA . GLY A 1 121 ? 13.965 -12.891 -5.506 1.00 79.88 121 GLY A CA 1
ATOM 950 C C . GLY A 1 121 ? 13.530 -11.468 -5.142 1.00 79.88 121 GLY A C 1
ATOM 951 O O . GLY A 1 121 ? 12.511 -11.284 -4.473 1.00 79.88 121 GLY A O 1
ATOM 952 N N . LYS A 1 122 ? 14.288 -10.437 -5.536 1.00 82.75 122 LYS A N 1
ATOM 953 C CA . LYS A 1 122 ? 13.885 -9.034 -5.369 1.00 82.75 122 LYS A CA 1
ATOM 954 C C . LYS A 1 122 ? 13.205 -8.508 -6.627 1.00 82.75 122 LYS A C 1
ATOM 956 O O . LYS A 1 122 ? 13.633 -8.781 -7.744 1.00 82.75 122 LYS A O 1
ATOM 961 N N . LEU A 1 123 ? 12.188 -7.665 -6.429 1.00 81.69 123 LEU A N 1
ATOM 962 C CA . LEU A 1 123 ? 11.360 -7.110 -7.503 1.00 81.69 123 LEU A CA 1
ATOM 963 C C . LEU A 1 123 ? 10.687 -8.238 -8.302 1.00 81.69 123 LEU A C 1
ATOM 965 O O . LEU A 1 123 ? 9.886 -8.969 -7.738 1.00 81.69 123 LEU A O 1
ATOM 969 N N . CYS A 1 124 ? 11.000 -8.378 -9.590 1.00 78.25 124 CYS A N 1
ATOM 970 C CA . CYS A 1 124 ? 10.436 -9.406 -10.467 1.00 78.25 124 CYS A CA 1
ATOM 971 C C . CYS A 1 124 ? 11.465 -10.461 -10.918 1.00 78.25 124 CYS A C 1
ATOM 973 O O . CYS A 1 124 ? 11.213 -11.148 -11.914 1.00 78.25 124 CYS A O 1
ATOM 975 N N . PHE A 1 125 ? 12.616 -10.554 -10.238 1.00 80.25 125 PHE A N 1
ATOM 976 C CA . PHE A 1 125 ? 13.763 -11.387 -10.623 1.00 80.2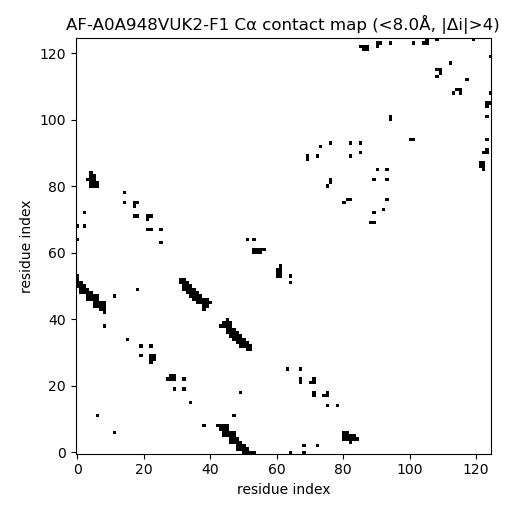5 125 PHE A CA 1
ATOM 977 C C . PHE A 1 125 ? 13.843 -12.702 -9.857 1.00 80.25 125 PHE A C 1
ATOM 979 O O . PHE A 1 125 ? 13.771 -12.664 -8.609 1.00 80.25 125 PHE A O 1
#

Radius of gyration: 16.52 Å; Cα contacts (8 Å, |Δi|>4): 152; chains: 1; bounding box: 37×38×40 Å

Secondary structure (DSSP, 8-state):
-EEEEEE-GGGHHHHHHHHHHHHHHTT--GGG-EEEEEEEGGGTEEEEEEE----TT-HHHHHHHHHHHHHHHHHHHHTT-B-SS--THHHHHHHTT-HHHHHHHHHHHHHH-TT--SSTTSTT-

Nearest PDB structures (foldseek):
  2qn6-assembly1_B  TM=3.903E-01  e=1.885E-01  Saccharolobus solfataricus P2
  4r86-assembly1_A  TM=3.369E-01  e=1.885E-01  Salmonella enterica subsp. enterica serovar Typhimurium str. LT2
  6q4o-assembly1_C  TM=3.704E-01  e=4.527E-01  Escherichia coli K-12
  8deu-assembly1_C  TM=3.979E-01  e=6.190E-01  Neisseria gonorrhoeae
  2i6w-assembly1_A  TM=3.403E-01  e=8.464E-01  Escherichia coli BL21(DE3)

Sequence (125 aa):
QNLFFITMPEKVPGFHATFTQVAAKYGYPVAEVGCYVQPIERARACRCEFSCYYDPADMAERKKIGALYAEAARSLLNQGAYFTQPYGVLADMVYSRATGYVAALKKVKKIFDPHNIMNPGKLCF

Solvent-accessible surface area (backbone atoms only — not comparable to full-atom values): 7135 Å² total; per-residue (Å²): 92,77,54,63,28,40,42,48,64,89,52,46,65,62,49,51,54,53,42,42,53,43,33,47,75,69,70,42,63,60,90,62,51,42,76,49,78,42,72,35,80,93,57,66,27,18,44,39,35,41,32,48,82,73,56,85,86,40,64,67,52,45,52,51,52,51,51,44,50,55,53,35,51,54,51,40,46,75,74,62,47,40,62,87,76,37,53,74,79,42,15,61,65,54,44,70,77,35,55,70,60,48,51,53,50,50,52,52,45,47,71,79,36,76,81,58,74,81,68,69,71,49,57,93,80

Mean predicted aligned error: 3.67 Å